Protein AF-A0A3B8YZF9-F1 (afdb_monomer)

Radius of gyration: 15.51 Å; Cα contacts (8 Å, |Δi|>4): 366; chains: 1; bounding box: 45×34×46 Å

Nearest PDB structures (foldseek):
  8jh9-assembly1_A  TM=7.805E-01  e=7.833E-08  Sodiomyces alcalophilus
  9emm-assembly1_E  TM=5.325E-01  e=4.871E-01  Synechocystis sp. PCC 6803 substr. Kazusa
  2rk0-assembly1_B  TM=5.780E-01  e=1.106E+00  Parafrankia sp. EAN1pec
  2h63-assembly2_B  TM=5.706E-01  e=8.069E-01  Homo sapiens
  2rbb-assembly1_B  TM=4.431E-01  e=1.720E+00  Paraburkholderia phytofirmans PsJN

Secondary structure (DSSP, 8-state):
------GGG-EEEEETHHHHHHHHHHHHHGGG-SEEEEES-----TT-PPPSS--EEEEEEETT-SSS-GGGHHHHHHHHHHHTT----EEEEE-SSEEEEEEE-TT--EEEEEEE---EEEEETTEEEET-SBTTB-STTBSBSS-S--HHHHHHHHHHH----

Sequence (165 aa):
EAFHVLEDRVHMTGYSQGGFMTWRFLCNRSEIFGSVAPMGAGTRCLDESFPENPVDILYGHGTTDGLVSFSSSVPVREWIQEGYALNEGVLLAGDSEYEWTRFEGADGTIFEFMQWDWETPFALGSQPLRAHCFPGSGLFLGCGADNPVHWGEVVVEFFRSHPRQ

Foldseek 3Di:
DDDDDDQLLDEAEDADVSLVVQQACCLPPVVRHLEYEREQDADHRPVLDHRPAQHAYHYYYECPFQPRHPVSNVVRVVSNCVRLVWDDWDFPDDDPFKTWTWIAHPVGHIYIYIYGQQFACAADVPTGRTRSAADLDPDNRYSDVPGPDGPVVVVVVVSVVRGHD

Mean predicted aligned error: 3.2 Å

Structure (mmCIF, N/CA/C/O backbone):
data_AF-A0A3B8YZF9-F1
#
_entry.id   AF-A0A3B8YZF9-F1
#
loop_
_atom_site.group_PDB
_atom_site.id
_atom_site.type_symbol
_atom_site.label_atom_id
_atom_site.label_alt_id
_atom_site.label_comp_id
_atom_site.label_asym_id
_atom_site.label_entity_id
_atom_site.label_seq_id
_atom_site.pdbx_PDB_ins_code
_atom_site.Cartn_x
_atom_site.Cartn_y
_atom_site.Cartn_z
_atom_site.occupancy
_atom_site.B_iso_or_equiv
_atom_site.auth_seq_id
_atom_site.auth_comp_id
_atom_site.auth_asym_id
_atom_site.auth_atom_id
_atom_site.pdbx_PDB_model_num
ATOM 1 N N . GLU A 1 1 ? -27.602 -18.850 -5.903 1.00 62.78 1 GLU A N 1
ATOM 2 C CA . GLU A 1 1 ? -27.172 -19.401 -4.600 1.00 62.78 1 GLU A CA 1
ATOM 3 C C . GLU A 1 1 ? -26.398 -18.324 -3.852 1.00 62.78 1 GLU A C 1
ATOM 5 O O . GLU A 1 1 ? -25.813 -17.473 -4.514 1.00 62.78 1 GLU A O 1
ATOM 10 N N . ALA A 1 2 ? -26.443 -18.321 -2.520 1.00 82.94 2 ALA A N 1
ATOM 11 C CA . ALA A 1 2 ? -25.654 -17.423 -1.676 1.00 82.94 2 ALA A CA 1
ATOM 12 C C . ALA A 1 2 ? -24.718 -18.273 -0.806 1.00 82.94 2 ALA A C 1
ATOM 14 O O . ALA A 1 2 ? -25.149 -19.288 -0.261 1.00 82.94 2 ALA A O 1
ATOM 15 N N . PHE A 1 3 ? -23.446 -17.884 -0.718 1.00 90.69 3 PHE A N 1
ATOM 16 C CA . PHE A 1 3 ? -22.457 -18.563 0.120 1.00 90.69 3 PHE A CA 1
ATOM 17 C C . PHE A 1 3 ? -22.577 -18.099 1.577 1.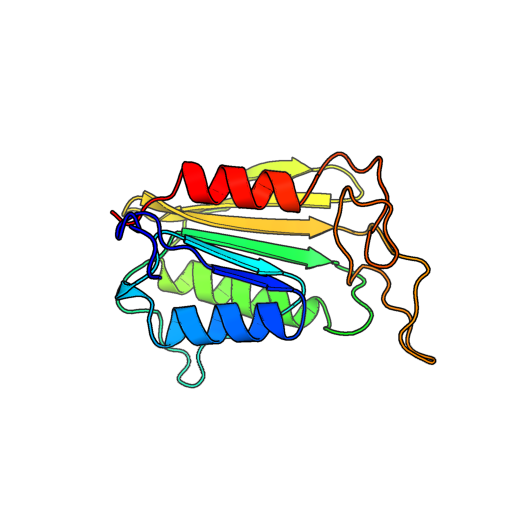00 90.69 3 PHE A C 1
ATOM 19 O O . PHE A 1 3 ? -22.922 -16.945 1.829 1.00 90.69 3 PHE A O 1
ATOM 26 N N . HIS A 1 4 ? -22.259 -18.975 2.535 1.00 92.00 4 HIS A N 1
ATOM 27 C CA . HIS A 1 4 ? -22.040 -18.555 3.920 1.00 92.00 4 HIS A CA 1
ATOM 28 C C . HIS A 1 4 ? -20.715 -17.796 4.018 1.00 92.00 4 HIS A C 1
ATOM 30 O O . HIS A 1 4 ? -19.687 -18.280 3.542 1.00 92.00 4 HIS A O 1
ATOM 36 N N . VAL A 1 5 ? -20.752 -16.620 4.637 1.00 91.94 5 VAL A N 1
ATOM 37 C CA . VAL A 1 5 ? -19.601 -15.732 4.818 1.00 91.94 5 VAL A CA 1
ATOM 38 C C . VAL A 1 5 ? -19.345 -15.575 6.312 1.00 91.94 5 VAL A C 1
ATOM 40 O O . VAL A 1 5 ? -20.285 -1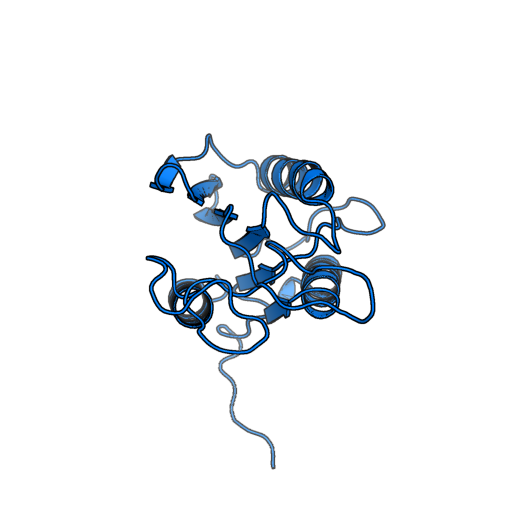5.487 7.099 1.00 91.94 5 VAL A O 1
ATOM 43 N N . LEU A 1 6 ? -18.072 -15.562 6.696 1.00 95.12 6 LEU A N 1
ATOM 44 C CA . LEU A 1 6 ? -17.640 -15.181 8.035 1.00 95.12 6 LEU A CA 1
ATOM 45 C C . LEU A 1 6 ? -17.607 -13.650 8.096 1.00 95.12 6 LEU A C 1
ATOM 47 O O . LEU A 1 6 ? -16.782 -13.027 7.432 1.00 95.12 6 LEU A O 1
ATOM 51 N N . GLU A 1 7 ? -18.549 -13.046 8.821 1.00 94.12 7 GLU A N 1
ATOM 52 C CA . GLU A 1 7 ? -18.736 -11.585 8.846 1.00 94.12 7 GLU A CA 1
ATOM 53 C C . GLU A 1 7 ? -17.551 -10.832 9.475 1.00 94.12 7 GLU A C 1
ATOM 55 O O . GLU A 1 7 ? -17.324 -9.669 9.163 1.00 94.12 7 GLU A O 1
ATOM 60 N N . ASP A 1 8 ? -16.769 -11.493 10.329 1.00 95.44 8 ASP A N 1
ATOM 61 C CA . ASP A 1 8 ? -15.520 -10.988 10.911 1.00 95.44 8 ASP A CA 1
ATOM 62 C C . ASP A 1 8 ? -14.324 -11.078 9.946 1.00 95.44 8 ASP A C 1
ATOM 64 O O . ASP A 1 8 ? -13.253 -10.548 10.229 1.00 95.44 8 ASP A O 1
ATOM 68 N N . ARG A 1 9 ? -14.489 -11.736 8.793 1.00 96.62 9 ARG A N 1
ATOM 69 C CA . ARG A 1 9 ? -13.434 -11.978 7.794 1.00 96.62 9 ARG A CA 1
ATOM 70 C C . ARG A 1 9 ? -13.829 -11.476 6.414 1.00 96.62 9 ARG A C 1
ATOM 72 O O . ARG A 1 9 ? -13.584 -12.119 5.389 1.00 96.62 9 ARG A O 1
ATOM 79 N N . VAL A 1 10 ? -14.474 -10.315 6.392 1.00 97.50 10 VAL A N 1
ATOM 80 C CA . VAL A 1 10 ? -14.703 -9.566 5.161 1.00 97.50 10 VAL A CA 1
ATOM 81 C C . VAL A 1 10 ? -13.531 -8.612 4.967 1.00 97.50 10 VAL A C 1
ATOM 83 O O . VAL A 1 10 ? -13.226 -7.797 5.831 1.00 97.50 10 VAL A O 1
ATOM 86 N N . HIS A 1 11 ? -12.869 -8.722 3.821 1.00 98.31 11 HIS A N 1
ATOM 87 C CA . HIS A 1 11 ? -11.679 -7.944 3.486 1.00 98.31 11 HIS A CA 1
ATOM 88 C C . HIS A 1 11 ? -11.817 -7.363 2.083 1.00 98.31 11 HIS A C 1
ATOM 90 O O . HIS A 1 11 ? -12.596 -7.871 1.269 1.00 98.31 11 HIS A O 1
ATOM 96 N N . MET A 1 12 ? -11.048 -6.322 1.775 1.00 98.25 12 MET A N 1
ATOM 97 C CA . MET A 1 12 ? -11.080 -5.708 0.449 1.00 98.25 12 MET A CA 1
ATOM 98 C C . MET A 1 12 ? -9.686 -5.362 -0.055 1.00 98.25 12 MET A C 1
ATOM 100 O O . MET A 1 12 ? -8.907 -4.712 0.625 1.00 98.25 12 MET A O 1
ATOM 104 N N . THR A 1 13 ? -9.380 -5.752 -1.287 1.00 98.62 13 THR A N 1
ATOM 105 C CA . THR A 1 13 ? -8.166 -5.343 -2.001 1.00 98.62 13 THR A CA 1
ATOM 106 C C . THR A 1 13 ? -8.537 -4.859 -3.393 1.00 98.62 13 THR A C 1
ATOM 108 O O . THR A 1 13 ? -9.596 -5.190 -3.931 1.00 98.62 13 THR A O 1
ATOM 111 N N . GLY A 1 14 ? -7.651 -4.075 -3.989 1.00 98.25 14 GLY A N 1
ATOM 112 C CA . GLY A 1 14 ? -7.770 -3.676 -5.375 1.00 98.25 14 GLY A CA 1
ATOM 113 C C . GLY A 1 14 ? -6.504 -2.988 -5.849 1.00 98.25 14 GLY A C 1
ATOM 114 O O . GLY A 1 14 ? -5.766 -2.405 -5.059 1.00 98.25 14 GLY A O 1
ATOM 115 N N . TYR A 1 15 ? -6.280 -3.044 -7.156 1.00 98.06 15 TYR A N 1
ATOM 116 C CA . TYR A 1 15 ? -5.129 -2.452 -7.828 1.00 98.06 15 TYR A CA 1
ATOM 117 C C . TYR A 1 15 ? -5.571 -1.326 -8.761 1.00 98.06 15 TYR A C 1
ATOM 119 O O . TYR A 1 15 ? -6.608 -1.447 -9.424 1.00 98.06 15 TYR A O 1
ATOM 127 N N . SER A 1 16 ? -4.793 -0.242 -8.828 1.00 97.19 16 SER A N 1
ATOM 128 C CA . SER A 1 16 ? -5.063 0.903 -9.703 1.00 97.19 16 SER A CA 1
ATOM 129 C C . SER A 1 16 ? -6.439 1.513 -9.394 1.00 97.19 16 SER A C 1
ATOM 131 O O . SER A 1 16 ? -6.722 1.850 -8.245 1.00 97.19 16 SER A O 1
ATOM 133 N N . GLN A 1 17 ? -7.361 1.586 -10.360 1.00 97.56 17 GLN A N 1
ATOM 134 C CA . GLN A 1 17 ? -8.756 1.977 -10.105 1.00 97.56 17 GLN A CA 1
ATOM 135 C C . GLN A 1 17 ? -9.423 1.145 -8.991 1.00 97.56 17 GLN A C 1
ATOM 137 O O . GLN A 1 17 ? -10.197 1.681 -8.198 1.00 97.56 17 GLN A O 1
ATOM 142 N N . GLY A 1 18 ? -9.089 -0.144 -8.887 1.00 98.31 18 GLY A N 1
ATOM 143 C CA . GLY A 1 18 ? -9.535 -0.990 -7.784 1.00 98.31 18 GLY A CA 1
ATOM 144 C C . GLY A 1 18 ? -8.959 -0.552 -6.436 1.00 98.31 18 GLY A C 1
ATOM 145 O O . GLY A 1 18 ? -9.665 -0.614 -5.439 1.00 98.31 18 GLY A O 1
ATOM 146 N N . GLY A 1 19 ? -7.721 -0.052 -6.396 1.00 98.31 19 GLY A N 1
ATOM 147 C CA . GLY A 1 19 ? -7.103 0.492 -5.184 1.00 98.31 19 GLY A CA 1
ATOM 148 C C . GLY A 1 19 ? -7.792 1.776 -4.721 1.00 98.31 19 GLY A C 1
ATOM 149 O O . GLY A 1 19 ? -8.128 1.905 -3.547 1.00 98.31 19 GLY A O 1
ATOM 150 N N . PHE A 1 20 ? -8.123 2.678 -5.652 1.00 98.12 20 PHE A N 1
ATOM 151 C CA . PHE A 1 20 ? -8.960 3.850 -5.355 1.00 98.12 20 PHE A CA 1
ATOM 152 C C . PHE A 1 20 ? -10.340 3.449 -4.818 1.00 98.12 20 PHE A C 1
ATOM 154 O O . PHE A 1 20 ? -10.872 4.099 -3.918 1.00 98.12 20 PHE A O 1
ATOM 161 N N . MET A 1 21 ? -10.924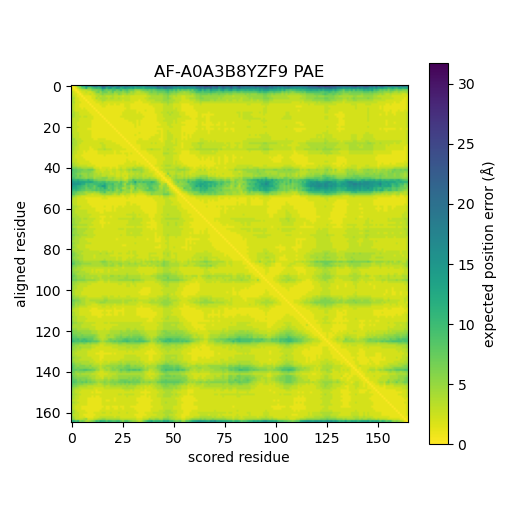 2.370 -5.347 1.00 97.94 21 MET A N 1
ATOM 162 C CA . MET A 1 21 ? -12.194 1.855 -4.846 1.00 97.94 21 MET A CA 1
ATOM 163 C C . MET A 1 21 ? -12.057 1.268 -3.435 1.00 97.94 21 MET A C 1
ATOM 165 O O . MET A 1 21 ? -12.912 1.536 -2.596 1.00 97.94 21 MET A O 1
ATOM 169 N N . THR A 1 22 ? -10.977 0.546 -3.139 1.00 98.19 22 THR A N 1
ATOM 170 C CA . THR A 1 22 ? -10.677 0.051 -1.786 1.00 98.19 22 THR A CA 1
ATOM 171 C C . THR A 1 22 ? -10.590 1.197 -0.780 1.00 98.19 22 THR A C 1
ATOM 173 O O . THR A 1 22 ? -11.269 1.148 0.244 1.00 98.19 22 THR A O 1
ATOM 176 N N . TRP A 1 23 ? -9.869 2.278 -1.106 1.00 96.31 23 TRP A N 1
ATOM 177 C CA . TRP A 1 23 ? -9.840 3.487 -0.272 1.00 96.31 23 TRP A CA 1
ATOM 178 C C . TRP A 1 23 ? -11.231 4.086 -0.068 1.00 96.31 23 TRP A C 1
ATOM 180 O O . TRP A 1 23 ? -11.628 4.390 1.054 1.00 96.31 23 TRP A O 1
ATOM 190 N N . ARG A 1 24 ? -12.020 4.209 -1.142 1.00 95.12 24 ARG A N 1
ATOM 191 C CA . ARG A 1 24 ? -13.386 4.737 -1.060 1.00 95.12 24 ARG A CA 1
ATOM 192 C C . ARG A 1 24 ? -14.267 3.899 -0.132 1.00 95.12 24 ARG A C 1
ATOM 194 O O . ARG A 1 24 ? -15.032 4.470 0.642 1.00 95.12 24 ARG A O 1
ATOM 201 N N . PHE A 1 25 ? -14.200 2.575 -0.219 1.00 95.38 25 PHE A N 1
ATOM 202 C CA . PHE A 1 25 ? -14.986 1.695 0.643 1.00 95.38 25 PHE A CA 1
ATOM 203 C C . PHE A 1 25 ? -14.524 1.755 2.094 1.00 95.38 25 PHE A C 1
ATOM 205 O O . PHE A 1 25 ? -15.387 1.833 2.961 1.00 95.38 25 PHE A O 1
ATOM 212 N N . LEU A 1 26 ? -13.215 1.820 2.357 1.00 94.81 26 LEU A N 1
ATOM 213 C CA . LEU A 1 26 ? -12.700 2.066 3.704 1.00 94.81 26 LEU A CA 1
ATOM 214 C C . LEU A 1 26 ? -13.302 3.353 4.293 1.00 94.81 26 LEU A C 1
ATOM 216 O O . LEU A 1 26 ? -13.874 3.321 5.373 1.00 94.81 26 LEU A O 1
ATOM 220 N N . CYS A 1 27 ? -13.260 4.460 3.551 1.00 93.62 27 CYS A N 1
ATOM 221 C CA . CYS A 1 27 ? -13.788 5.750 4.007 1.00 93.62 27 CYS A CA 1
ATOM 222 C C . CYS A 1 27 ? -15.288 5.750 4.302 1.00 93.62 27 CYS A C 1
ATOM 224 O O . CYS A 1 27 ? -15.752 6.485 5.162 1.00 93.62 27 CYS A O 1
ATOM 226 N N . ASN A 1 28 ? -16.068 4.991 3.531 1.00 93.44 28 ASN A N 1
ATOM 227 C CA . ASN A 1 28 ? -17.524 5.085 3.592 1.00 93.44 28 ASN A CA 1
ATOM 228 C C . ASN A 1 28 ? -18.163 3.950 4.386 1.00 93.44 28 ASN A C 1
ATOM 230 O O . ASN A 1 28 ? -19.322 4.100 4.751 1.00 93.44 28 ASN A O 1
ATOM 234 N N . ARG A 1 29 ? -17.473 2.813 4.549 1.00 94.31 29 ARG A N 1
ATOM 235 C CA . ARG A 1 29 ? -18.031 1.534 5.013 1.00 94.31 29 ARG A CA 1
ATOM 236 C C . ARG A 1 29 ? -17.037 0.723 5.863 1.00 94.31 29 ARG A C 1
ATOM 238 O O . ARG A 1 29 ? -16.976 -0.503 5.730 1.00 94.31 29 ARG A O 1
ATOM 245 N N . SER A 1 30 ? -16.211 1.380 6.682 1.00 94.25 30 SER A N 1
ATOM 246 C CA . SER A 1 30 ? -15.185 0.678 7.470 1.00 94.25 30 SER A CA 1
ATOM 247 C C . SER A 1 30 ? -15.749 -0.343 8.453 1.00 94.25 30 SER A C 1
ATOM 249 O O . SER A 1 30 ? -15.066 -1.311 8.761 1.00 94.25 30 SER A O 1
ATOM 251 N N . GLU A 1 31 ? -17.011 -0.209 8.875 1.00 94.19 31 GLU A N 1
ATOM 252 C CA . GLU A 1 31 ? -17.671 -1.127 9.810 1.00 94.19 31 GLU A CA 1
ATOM 253 C C . GLU A 1 31 ? -17.768 -2.576 9.304 1.00 94.19 31 GLU A C 1
ATOM 255 O O . GLU A 1 31 ? -18.014 -3.493 10.093 1.00 94.19 31 GLU A O 1
ATOM 260 N N . ILE A 1 32 ? -17.611 -2.780 7.991 1.00 94.62 32 ILE A N 1
ATOM 261 C CA . ILE A 1 32 ? -17.703 -4.086 7.330 1.00 94.62 32 ILE A CA 1
ATOM 262 C C . ILE A 1 32 ? -16.393 -4.868 7.436 1.00 94.62 32 ILE A C 1
ATOM 264 O O . ILE A 1 32 ? -16.420 -6.095 7.498 1.00 94.62 32 ILE A O 1
ATOM 268 N N . PHE A 1 33 ? -15.252 -4.184 7.374 1.00 96.38 33 PHE A N 1
ATOM 269 C CA . PHE A 1 33 ? -13.988 -4.829 7.037 1.00 96.38 33 PHE A CA 1
ATOM 270 C C . PHE A 1 33 ? -13.190 -5.220 8.277 1.00 96.38 33 PHE A C 1
ATOM 272 O O . PHE A 1 33 ? -13.141 -4.478 9.250 1.00 96.38 33 PHE A O 1
ATOM 279 N N . GLY A 1 34 ? -12.524 -6.374 8.213 1.00 96.88 34 GLY A N 1
ATOM 280 C CA . GLY A 1 34 ? -11.435 -6.697 9.137 1.00 96.88 34 GLY A CA 1
ATOM 281 C C . GLY A 1 34 ? -10.121 -6.050 8.720 1.00 96.88 34 GLY A C 1
ATOM 282 O O . GLY A 1 34 ? -9.401 -5.496 9.541 1.00 96.88 34 GLY A O 1
ATOM 283 N N . SER A 1 35 ? -9.841 -6.062 7.418 1.00 98.25 35 SER A N 1
ATOM 284 C CA . SER A 1 35 ? -8.660 -5.417 6.847 1.00 98.25 35 SER A CA 1
ATOM 285 C C . SER A 1 35 ? -8.855 -5.054 5.380 1.00 98.25 35 SER A C 1
ATOM 287 O O . SER A 1 35 ? -9.701 -5.625 4.679 1.00 98.25 35 SER A O 1
ATOM 289 N N . VAL A 1 36 ? -8.046 -4.111 4.898 1.00 98.44 36 VAL A N 1
ATOM 290 C CA . VAL A 1 36 ? -8.005 -3.725 3.485 1.00 98.44 36 VAL A CA 1
ATOM 291 C C . VAL A 1 36 ? -6.581 -3.698 2.942 1.00 98.44 36 VAL A C 1
ATOM 293 O O . VAL A 1 36 ? -5.634 -3.412 3.666 1.00 98.44 36 VAL A O 1
ATOM 296 N N . ALA A 1 37 ? -6.427 -3.986 1.649 1.00 98.75 37 ALA A N 1
ATOM 297 C CA . ALA A 1 37 ? -5.131 -3.998 0.981 1.00 98.75 37 ALA A CA 1
ATOM 298 C C . ALA A 1 37 ? -5.132 -3.261 -0.375 1.00 98.75 37 ALA A C 1
ATOM 300 O O . ALA A 1 37 ? -5.175 -3.904 -1.431 1.00 98.75 37 ALA A O 1
ATO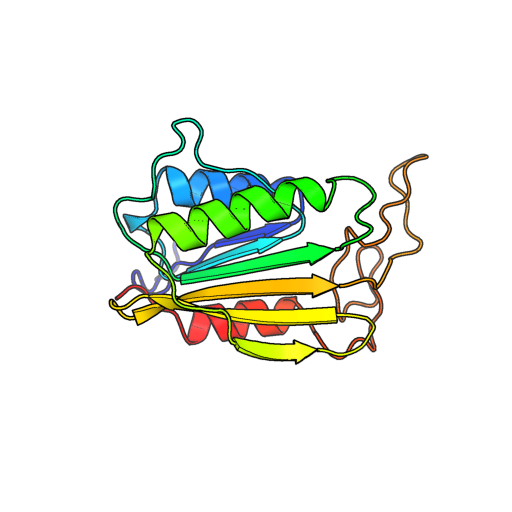M 301 N N . PRO A 1 38 ? -5.187 -1.919 -0.401 1.00 98.56 38 PRO A N 1
ATOM 302 C CA . PRO A 1 38 ? -5.101 -1.145 -1.640 1.00 98.56 38 PRO A CA 1
ATOM 303 C C . PRO A 1 38 ? -3.698 -1.218 -2.264 1.00 98.56 38 PRO A C 1
ATOM 305 O O . PRO A 1 38 ? -2.691 -1.242 -1.562 1.00 98.56 38 PRO A O 1
ATOM 308 N N . MET A 1 39 ? -3.619 -1.202 -3.598 1.00 98.56 39 MET A N 1
ATOM 309 C CA . MET A 1 39 ? -2.349 -1.195 -4.330 1.00 98.56 39 MET A CA 1
ATOM 310 C C . MET A 1 39 ? -2.357 -0.202 -5.498 1.00 98.56 39 MET A C 1
ATOM 312 O O . MET A 1 39 ? -3.348 -0.105 -6.228 1.00 98.56 39 MET A O 1
ATOM 316 N N . GLY A 1 40 ? -1.243 0.505 -5.714 1.00 97.81 40 GLY A N 1
ATOM 317 C CA . GLY A 1 40 ? -1.038 1.377 -6.881 1.00 97.81 40 GLY A CA 1
ATOM 318 C C . GLY A 1 40 ? -2.067 2.507 -6.979 1.00 97.81 40 GLY A C 1
ATOM 319 O O . GLY A 1 40 ? -2.550 2.828 -8.064 1.00 97.81 40 GLY A O 1
ATOM 320 N N . ALA A 1 41 ? -2.493 3.041 -5.832 1.00 97.31 41 ALA A N 1
ATOM 321 C CA . ALA A 1 41 ? -3.508 4.083 -5.737 1.00 97.31 41 ALA A CA 1
ATOM 322 C C . ALA A 1 41 ? -3.309 4.918 -4.470 1.00 97.31 41 ALA A C 1
ATOM 324 O O . ALA A 1 41 ? -3.372 4.368 -3.373 1.00 97.31 41 ALA A O 1
ATOM 325 N N . GLY A 1 42 ? -3.128 6.233 -4.613 1.00 93.31 42 GLY A N 1
ATOM 326 C CA . GLY A 1 42 ? -3.028 7.167 -3.490 1.00 93.31 42 GLY A CA 1
ATOM 327 C C . GLY A 1 42 ? -4.216 8.124 -3.441 1.00 93.31 42 GLY A C 1
ATOM 328 O O . GLY A 1 42 ? -4.314 9.038 -4.259 1.00 93.31 42 GLY A O 1
ATOM 329 N N . THR A 1 43 ? -5.135 7.926 -2.493 1.00 93.75 43 THR A N 1
ATOM 330 C CA . THR A 1 43 ? -6.199 8.893 -2.192 1.00 93.75 43 THR A CA 1
ATOM 331 C C . THR A 1 43 ? -6.630 8.806 -0.728 1.00 93.75 43 THR A C 1
ATOM 333 O O . THR A 1 43 ? -6.529 7.745 -0.120 1.00 93.75 43 THR A O 1
ATOM 336 N N . ARG A 1 44 ? -7.106 9.926 -0.177 1.00 92.44 44 ARG A N 1
ATOM 337 C CA . ARG A 1 44 ? -7.685 10.028 1.173 1.00 92.44 44 ARG A CA 1
ATOM 338 C C . ARG A 1 44 ? -9.215 10.055 1.078 1.00 92.44 44 ARG A C 1
ATOM 340 O O . ARG A 1 44 ? -9.769 10.132 -0.023 1.00 92.44 44 ARG A O 1
ATOM 347 N N . CYS A 1 45 ? -9.905 10.034 2.215 1.00 89.69 45 CYS A N 1
ATOM 348 C CA . CYS A 1 45 ? -11.343 10.299 2.246 1.00 89.69 45 CYS A CA 1
ATOM 349 C C . CYS A 1 45 ? -11.655 11.710 1.723 1.00 89.69 45 CYS A C 1
ATOM 351 O O . CYS A 1 45 ? -10.857 12.632 1.877 1.00 89.69 45 CYS A O 1
ATOM 353 N N . LEU A 1 46 ? -12.804 11.876 1.058 1.00 85.69 46 LEU A N 1
ATOM 354 C CA . LEU A 1 46 ? -13.164 13.134 0.380 1.00 85.69 46 LEU A CA 1
ATOM 355 C C . LEU A 1 46 ? -13.320 14.317 1.343 1.00 85.69 46 LEU A C 1
ATOM 357 O O . LEU A 1 46 ? -13.098 15.458 0.954 1.00 85.69 46 LEU A O 1
ATOM 361 N N . ASP A 1 47 ? -13.733 14.037 2.570 1.00 84.62 47 ASP A N 1
ATOM 362 C CA . ASP A 1 47 ? -13.874 14.974 3.684 1.00 84.62 47 ASP A CA 1
ATOM 363 C C . ASP A 1 47 ? -12.629 15.008 4.588 1.00 84.62 47 ASP A C 1
ATOM 365 O O . ASP A 1 47 ? -12.644 15.665 5.624 1.00 84.62 47 ASP A O 1
ATOM 369 N N . GLU A 1 48 ? -11.567 14.293 4.199 1.00 74.94 48 GLU A N 1
ATOM 370 C CA . GLU A 1 48 ? -10.331 14.080 4.959 1.00 74.94 48 GLU A CA 1
ATOM 371 C C . GLU A 1 48 ? -10.533 13.456 6.352 1.00 74.94 48 GLU A C 1
ATOM 373 O O . GLU A 1 48 ? -9.593 13.404 7.146 1.00 74.94 48 GLU A O 1
ATOM 378 N N . SER A 1 49 ? -11.733 12.941 6.644 1.00 79.38 49 SER A N 1
ATOM 379 C CA . SER A 1 49 ? -12.027 12.280 7.912 1.00 79.38 49 SER A CA 1
ATOM 380 C C . SER A 1 49 ? -11.344 10.919 7.991 1.00 79.38 49 SER A C 1
ATOM 382 O O . SER A 1 49 ? -11.017 10.308 6.972 1.00 79.38 49 SER A O 1
ATOM 384 N N . PHE A 1 50 ? -11.118 10.443 9.214 1.00 80.19 50 PHE A N 1
ATOM 385 C CA . PHE A 1 50 ? -10.716 9.060 9.435 1.00 80.19 50 PHE A CA 1
ATOM 386 C C . PHE A 1 50 ? -11.934 8.159 9.555 1.00 80.19 50 PHE A C 1
ATOM 388 O O . PHE A 1 50 ? -12.962 8.600 10.076 1.00 80.19 50 PHE A O 1
ATOM 395 N N . PRO A 1 51 ? -11.823 6.893 9.117 1.00 79.81 51 PRO A N 1
ATOM 396 C CA . PRO A 1 51 ? -12.888 5.933 9.331 1.00 79.81 51 PRO A CA 1
ATOM 397 C C . PRO A 1 51 ? -13.215 5.810 10.824 1.00 79.81 51 PRO A C 1
ATOM 399 O O . PRO A 1 51 ? -12.311 5.654 11.641 1.00 79.81 51 PRO A O 1
ATOM 402 N N . GLU A 1 52 ? -14.504 5.849 11.173 1.00 79.25 52 GLU A N 1
ATOM 403 C CA . GLU A 1 52 ? -14.966 5.774 12.572 1.00 79.25 52 GLU A CA 1
ATOM 404 C C . GLU A 1 52 ? -14.539 4.469 13.262 1.00 79.25 52 GLU A C 1
ATOM 406 O O . GLU A 1 52 ? -14.304 4.445 14.467 1.00 79.25 52 GLU A O 1
ATOM 411 N N . ASN A 1 53 ? -14.420 3.396 12.477 1.00 86.69 53 ASN A N 1
ATOM 412 C CA . ASN A 1 53 ? -13.857 2.117 12.897 1.00 86.69 53 ASN A CA 1
ATOM 413 C C . ASN A 1 53 ? -12.452 1.989 12.294 1.00 86.69 53 ASN A C 1
ATOM 415 O O . ASN A 1 53 ? -12.360 1.947 11.058 1.00 86.69 53 ASN A O 1
ATOM 419 N N . PRO A 1 54 ? -11.383 1.944 13.111 1.00 88.44 54 PRO A N 1
ATOM 420 C CA . PRO A 1 54 ? -10.051 1.582 12.646 1.00 88.44 54 PRO A CA 1
ATOM 421 C C . PRO A 1 54 ? -10.068 0.203 11.984 1.00 88.44 54 PRO A C 1
ATOM 423 O O . PRO A 1 54 ? -10.766 -0.707 12.431 1.00 88.44 54 PRO A O 1
ATOM 426 N N . VAL A 1 55 ? -9.338 0.068 10.884 1.00 95.62 55 VAL A N 1
ATOM 427 C CA . VAL A 1 55 ? -9.242 -1.162 10.093 1.00 95.62 55 VAL A CA 1
ATOM 428 C C . VAL A 1 55 ? -7.770 -1.388 9.804 1.00 95.62 55 VAL A C 1
ATOM 430 O O . VAL A 1 55 ? -7.066 -0.431 9.491 1.00 95.62 55 VAL A O 1
ATOM 433 N N . ASP A 1 56 ? -7.311 -2.635 9.864 1.00 98.06 56 ASP A N 1
ATOM 434 C CA . ASP A 1 56 ? -5.920 -2.947 9.544 1.00 98.06 56 ASP A CA 1
ATOM 435 C C . ASP A 1 56 ? -5.665 -2.786 8.033 1.00 98.06 56 ASP A C 1
ATOM 437 O O . ASP A 1 56 ? -6.459 -3.230 7.194 1.00 98.06 56 ASP A O 1
ATOM 441 N N . ILE A 1 57 ? -4.559 -2.137 7.659 1.00 98.50 57 ILE A N 1
ATOM 442 C CA . ILE A 1 57 ? -4.283 -1.734 6.269 1.00 98.50 57 ILE A CA 1
ATOM 443 C C . ILE A 1 57 ? -2.939 -2.288 5.797 1.00 98.50 57 ILE A C 1
ATOM 445 O O . ILE A 1 57 ? -1.920 -2.058 6.434 1.00 98.50 57 ILE A O 1
ATOM 449 N N . LEU A 1 58 ? -2.919 -2.916 4.620 1.00 98.81 58 LEU A N 1
ATOM 450 C CA . LEU A 1 58 ? -1.702 -3.220 3.860 1.00 98.81 58 LEU A CA 1
ATOM 451 C C . LEU A 1 58 ? -1.688 -2.404 2.562 1.00 98.81 58 LEU A C 1
ATOM 453 O O . LEU A 1 58 ? -2.426 -2.689 1.625 1.00 98.81 58 LEU A O 1
ATOM 457 N N . TYR A 1 59 ? -0.839 -1.391 2.464 1.00 98.75 59 TYR A N 1
ATOM 458 C CA . TYR A 1 59 ? -0.784 -0.514 1.298 1.00 98.75 59 TYR A CA 1
ATOM 459 C C . TYR A 1 59 ? 0.480 -0.754 0.469 1.00 98.75 59 TYR A C 1
ATOM 461 O O . TYR A 1 59 ? 1.586 -0.653 0.987 1.00 98.75 59 TYR A O 1
ATOM 469 N N . GLY A 1 60 ? 0.319 -1.041 -0.827 1.00 98.56 60 GLY A N 1
ATOM 470 C CA . GLY A 1 60 ? 1.429 -1.231 -1.768 1.00 98.56 60 GLY A CA 1
ATOM 471 C C . GLY A 1 60 ? 1.515 -0.135 -2.834 1.00 98.56 60 GLY A C 1
ATOM 472 O O . GLY A 1 60 ? 0.497 0.205 -3.448 1.00 98.56 60 GLY A O 1
ATOM 473 N N . HIS A 1 61 ? 2.707 0.398 -3.116 1.00 98.69 61 HIS A N 1
ATOM 474 C CA . HIS A 1 61 ? 2.895 1.378 -4.192 1.00 98.69 61 HIS A CA 1
ATOM 475 C C . HIS A 1 61 ? 4.306 1.354 -4.804 1.00 98.69 61 HIS A C 1
ATOM 477 O O . HIS A 1 61 ? 5.297 1.499 -4.097 1.00 98.69 61 HIS A O 1
ATOM 483 N N . GLY A 1 62 ? 4.401 1.258 -6.131 1.00 98.44 62 GLY A N 1
ATOM 484 C CA . GLY A 1 62 ? 5.680 1.338 -6.838 1.00 98.44 62 GLY A CA 1
ATOM 485 C C . GLY A 1 62 ? 6.256 2.759 -6.854 1.00 98.44 62 GLY A C 1
ATOM 486 O O . GLY A 1 62 ? 5.551 3.712 -7.174 1.00 98.44 62 GLY A O 1
ATOM 487 N N . THR A 1 63 ? 7.536 2.940 -6.550 1.00 98.38 63 THR A N 1
ATOM 488 C CA . THR A 1 63 ? 8.163 4.273 -6.442 1.00 98.38 63 THR A CA 1
ATOM 489 C C . THR A 1 63 ? 8.289 4.979 -7.794 1.00 98.38 63 THR A C 1
ATOM 491 O O . THR A 1 63 ? 8.203 6.207 -7.877 1.00 98.38 63 THR A O 1
ATOM 494 N N . THR A 1 64 ? 8.437 4.202 -8.870 1.00 98.00 64 THR A N 1
ATOM 495 C CA . THR A 1 64 ? 8.536 4.682 -10.254 1.00 98.00 64 THR A CA 1
ATOM 496 C C . THR A 1 64 ? 7.241 4.497 -11.049 1.00 98.00 64 THR A C 1
ATOM 498 O O . THR A 1 64 ? 7.271 4.550 -12.281 1.00 98.00 64 THR A O 1
ATOM 501 N N . ASP A 1 65 ? 6.107 4.291 -10.367 1.00 98.38 65 ASP A N 1
ATOM 502 C CA . ASP A 1 65 ? 4.786 4.071 -10.963 1.00 98.38 65 ASP A CA 1
ATOM 503 C C . ASP A 1 65 ? 4.481 5.084 -12.083 1.00 98.38 65 ASP A C 1
ATOM 505 O O . ASP A 1 65 ? 4.493 6.306 -11.896 1.00 98.38 65 ASP A O 1
ATOM 509 N N . GLY A 1 66 ? 4.264 4.553 -13.290 1.00 97.19 66 GLY A N 1
ATOM 510 C CA . GLY A 1 66 ? 4.101 5.342 -14.506 1.00 97.19 66 GLY 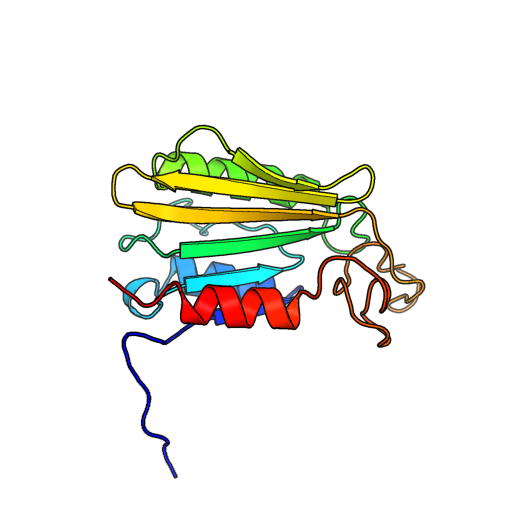A CA 1
ATOM 511 C C . GLY A 1 66 ? 2.690 5.885 -14.732 1.00 97.19 66 GLY A C 1
ATOM 512 O O . GLY A 1 66 ? 2.506 6.697 -15.639 1.00 97.19 66 GLY A O 1
ATOM 513 N N . LEU A 1 67 ? 1.694 5.457 -13.943 1.00 96.88 67 LEU A N 1
ATOM 514 C CA . LEU A 1 67 ? 0.289 5.854 -14.104 1.00 96.88 67 LEU A CA 1
ATOM 515 C C . LEU A 1 67 ? -0.235 6.659 -12.912 1.00 96.88 67 LEU A C 1
ATOM 517 O O . LEU A 1 67 ? -0.936 7.655 -13.103 1.00 96.88 67 LEU A O 1
ATOM 521 N N . VAL A 1 68 ? 0.098 6.243 -11.693 1.00 97.44 68 VAL A N 1
ATOM 522 C CA . VAL A 1 68 ? -0.278 6.905 -10.446 1.00 97.44 68 VAL A CA 1
ATOM 523 C C . VAL A 1 68 ? 1.003 7.282 -9.718 1.00 97.44 68 VAL A C 1
ATOM 525 O O . VAL A 1 68 ? 1.703 6.428 -9.209 1.00 97.44 68 VAL A O 1
ATOM 528 N N . SER A 1 69 ? 1.322 8.576 -9.659 1.00 97.25 69 SER A N 1
ATOM 529 C CA . SER A 1 69 ? 2.581 9.027 -9.053 1.00 97.25 69 SER A CA 1
ATOM 530 C C . SER A 1 69 ? 2.731 8.540 -7.610 1.00 97.25 69 SER A C 1
ATOM 532 O O . SER A 1 69 ? 1.851 8.801 -6.781 1.00 97.25 69 SER A O 1
ATOM 534 N N . PHE A 1 70 ? 3.891 7.967 -7.277 1.00 98.12 70 PHE A N 1
ATOM 535 C CA . PHE A 1 70 ? 4.240 7.569 -5.911 1.00 98.12 70 PHE A CA 1
ATOM 536 C C . PHE A 1 70 ? 4.124 8.718 -4.905 1.00 98.12 70 PHE A C 1
ATOM 538 O O . PHE A 1 70 ? 3.780 8.500 -3.747 1.00 98.12 70 PHE A O 1
ATOM 545 N N . SER A 1 71 ? 4.321 9.968 -5.335 1.00 97.12 71 SER A N 1
ATOM 546 C CA . SER A 1 71 ? 4.123 11.141 -4.472 1.00 97.12 71 SER A CA 1
ATOM 547 C C . SER A 1 71 ? 2.698 11.263 -3.916 1.00 97.12 71 SER A C 1
ATOM 549 O O . SER A 1 71 ? 2.502 11.934 -2.909 1.00 97.12 71 SER A O 1
ATOM 551 N N . SER A 1 72 ? 1.705 10.606 -4.530 1.00 96.12 72 SER A N 1
ATOM 552 C CA . SER A 1 72 ? 0.341 10.507 -3.993 1.00 96.12 72 SER A CA 1
ATOM 553 C C . SER A 1 72 ? 0.226 9.558 -2.795 1.00 96.12 72 SER A C 1
ATOM 555 O O . SER A 1 72 ? -0.728 9.664 -2.030 1.00 96.12 72 SER A O 1
ATOM 557 N N . SER A 1 73 ? 1.183 8.643 -2.613 1.00 96.75 73 SER A N 1
ATOM 558 C CA . SER A 1 73 ? 1.201 7.683 -1.506 1.00 96.75 73 SER A CA 1
ATOM 559 C C . SER A 1 73 ? 1.642 8.311 -0.184 1.00 96.75 73 SER A C 1
ATOM 561 O O . SER A 1 73 ? 1.090 7.962 0.855 1.00 96.75 73 SER A O 1
ATOM 563 N N . VAL A 1 74 ? 2.566 9.278 -0.222 1.00 94.81 74 VAL A N 1
ATOM 564 C CA . VAL A 1 74 ? 3.130 9.909 0.981 1.00 94.81 74 VAL A CA 1
ATOM 565 C C . VAL A 1 74 ? 2.048 10.598 1.827 1.00 94.81 74 VAL A C 1
ATOM 567 O O . VAL A 1 74 ? 1.934 10.240 2.997 1.00 94.81 74 VAL A O 1
ATOM 570 N N . PRO A 1 75 ? 1.165 11.454 1.268 1.00 95.38 75 PRO A N 1
ATOM 571 C CA . PRO A 1 75 ? 0.083 12.055 2.048 1.00 95.38 75 PRO A CA 1
ATOM 572 C C . PRO A 1 75 ? -0.938 11.040 2.571 1.00 95.38 75 PRO A C 1
ATOM 574 O O . PRO A 1 75 ? -1.598 11.298 3.569 1.00 95.38 75 PRO A O 1
ATOM 577 N N . VAL A 1 76 ? -1.113 9.897 1.895 1.00 96.06 76 VAL A N 1
ATOM 578 C CA . VAL A 1 76 ? -2.009 8.823 2.362 1.00 96.06 76 VAL A CA 1
ATOM 579 C C . VAL A 1 76 ? -1.398 8.105 3.557 1.00 96.06 76 VAL A C 1
ATOM 581 O O . VAL A 1 76 ? -2.094 7.870 4.538 1.00 96.06 76 VAL A O 1
ATOM 584 N N . ARG A 1 77 ? -0.098 7.798 3.493 1.00 95.75 77 ARG A N 1
ATOM 585 C CA . ARG A 1 77 ? 0.656 7.212 4.603 1.00 95.75 77 ARG A CA 1
ATOM 586 C C . ARG A 1 77 ? 0.611 8.128 5.827 1.00 95.75 77 ARG A C 1
ATOM 588 O O . ARG A 1 77 ? 0.249 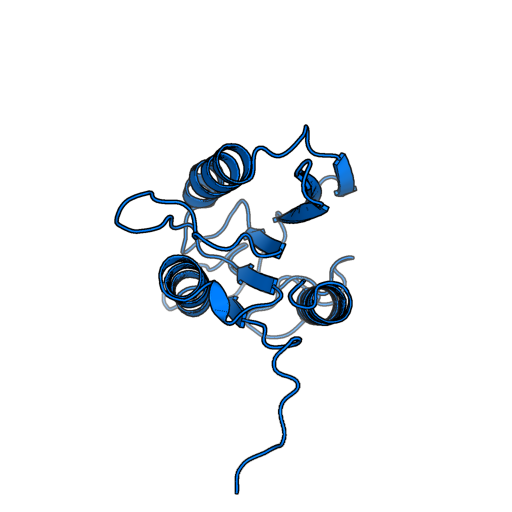7.672 6.902 1.00 95.75 77 ARG A O 1
ATOM 595 N N . GLU A 1 78 ? 0.926 9.410 5.644 1.00 94.44 78 GLU A N 1
ATOM 596 C CA . GLU A 1 78 ? 0.907 10.419 6.713 1.00 94.44 78 GLU A CA 1
ATOM 597 C C . GLU A 1 78 ? -0.486 10.570 7.320 1.00 94.44 78 GLU A C 1
ATOM 599 O O . GLU A 1 78 ? -0.625 10.530 8.537 1.00 94.44 78 GLU A O 1
ATOM 604 N N . TRP A 1 79 ? -1.521 10.633 6.477 1.00 94.56 79 TRP A N 1
ATOM 605 C CA . TRP A 1 79 ? -2.909 10.617 6.922 1.00 94.56 79 TRP A CA 1
ATOM 606 C C . TRP A 1 79 ? -3.173 9.389 7.808 1.00 94.56 79 TRP A C 1
ATOM 608 O O . TRP A 1 79 ? -3.486 9.555 8.978 1.00 94.56 79 TRP A O 1
ATOM 618 N N . ILE A 1 80 ? -2.944 8.158 7.346 1.00 94.94 80 ILE A N 1
ATOM 619 C CA . ILE A 1 80 ? -3.184 6.952 8.169 1.00 94.94 80 ILE A CA 1
ATOM 620 C C . ILE A 1 80 ? -2.422 6.998 9.503 1.00 94.94 80 ILE A C 1
ATOM 622 O O . ILE A 1 80 ? -2.999 6.694 10.548 1.00 94.94 80 ILE A O 1
ATOM 626 N N . GLN A 1 81 ? -1.154 7.419 9.484 1.00 94.56 81 GLN A N 1
ATOM 627 C CA . GLN A 1 81 ? -0.339 7.554 10.693 1.00 94.56 81 GLN A CA 1
ATOM 628 C C . GLN A 1 81 ? -0.933 8.546 11.696 1.00 94.56 81 GLN A C 1
ATOM 630 O O . GLN A 1 81 ? -1.002 8.237 12.886 1.00 94.56 81 GLN A O 1
ATOM 635 N N . GLU A 1 82 ? -1.385 9.710 11.232 1.00 93.81 82 GLU A N 1
ATOM 636 C CA . GLU A 1 82 ? -2.013 10.720 12.083 1.00 93.81 82 GLU A CA 1
ATOM 637 C C . GLU A 1 82 ? -3.346 10.231 12.657 1.00 93.81 82 GLU A C 1
ATOM 639 O O . GLU A 1 82 ? -3.598 10.377 13.853 1.00 93.81 82 GLU A O 1
ATOM 644 N N . GLY A 1 83 ? -4.194 9.623 11.828 1.00 92.00 83 GLY A N 1
ATOM 645 C CA . GLY A 1 83 ? -5.542 9.238 12.236 1.00 92.00 83 GLY A CA 1
ATOM 646 C C . GLY A 1 83 ? -5.627 8.055 13.170 1.00 92.00 83 GLY A C 1
ATOM 647 O O . GLY A 1 83 ? -6.472 8.046 14.061 1.00 92.00 83 GLY A O 1
ATOM 648 N N . TYR A 1 84 ? -4.753 7.069 12.981 1.00 93.00 84 TYR A N 1
ATOM 649 C CA . TYR A 1 84 ? -4.656 5.912 13.871 1.00 93.00 84 TYR A CA 1
ATOM 650 C C . TYR A 1 84 ? -3.631 6.125 14.991 1.00 93.00 84 TYR A C 1
ATOM 652 O O . TYR A 1 84 ? -3.356 5.202 15.754 1.00 93.00 84 TYR A O 1
ATOM 660 N N . ALA A 1 85 ? -3.080 7.342 15.114 1.00 94.00 85 ALA A N 1
ATOM 661 C CA . ALA A 1 85 ? -2.071 7.700 16.110 1.00 94.00 85 ALA A CA 1
ATOM 662 C C . ALA A 1 85 ? -0.928 6.667 16.175 1.00 94.00 85 ALA A C 1
ATOM 664 O O . ALA A 1 85 ? -0.552 6.191 17.251 1.00 94.00 85 ALA A O 1
ATOM 665 N N . LEU A 1 86 ? -0.418 6.288 15.001 1.00 95.56 86 LEU A N 1
ATOM 666 C CA . LEU A 1 86 ? 0.539 5.198 14.855 1.00 95.56 86 LEU A CA 1
ATOM 667 C C . LEU A 1 86 ? 1.927 5.585 15.372 1.00 95.56 86 LEU A C 1
ATOM 669 O O . LEU A 1 86 ? 2.349 6.742 15.304 1.00 95.56 86 LEU A O 1
ATOM 673 N N . ASN A 1 87 ? 2.651 4.586 15.867 1.00 95.06 87 ASN A N 1
ATOM 674 C CA . ASN A 1 87 ? 4.036 4.723 16.299 1.00 95.06 87 ASN A CA 1
ATOM 675 C C . ASN A 1 87 ? 5.022 4.962 15.132 1.00 95.06 87 ASN A C 1
ATOM 677 O O . ASN A 1 87 ? 4.655 5.056 13.958 1.00 95.06 87 ASN A O 1
ATOM 681 N N . GLU A 1 88 ? 6.308 5.084 15.473 1.00 95.56 88 GLU A N 1
ATOM 682 C CA . GLU A 1 88 ? 7.381 5.078 14.478 1.00 95.56 88 GLU A CA 1
ATOM 683 C C . GLU A 1 88 ? 7.436 3.721 13.765 1.00 95.56 88 GLU A C 1
ATOM 685 O O . GLU A 1 88 ? 7.365 2.668 14.400 1.00 95.56 88 GLU A O 1
ATOM 690 N N . GLY A 1 89 ? 7.567 3.761 12.438 1.00 96.62 89 GLY A N 1
ATOM 691 C CA . GLY A 1 89 ? 7.564 2.566 11.607 1.00 96.62 89 GLY A CA 1
ATOM 692 C C . GLY A 1 89 ? 8.775 1.670 11.853 1.00 96.62 89 GLY A C 1
ATOM 693 O O . GLY A 1 89 ? 9.910 2.136 11.953 1.00 96.62 89 GLY A O 1
ATOM 694 N N . VAL A 1 90 ? 8.533 0.365 11.888 1.00 98.19 90 VAL A N 1
ATOM 695 C CA . VAL A 1 90 ? 9.555 -0.677 11.973 1.00 98.19 90 VAL A CA 1
ATOM 696 C C . VAL A 1 90 ? 9.705 -1.335 10.607 1.00 98.19 90 VAL A C 1
ATOM 698 O O . VAL A 1 90 ? 8.737 -1.859 10.057 1.00 98.19 90 VAL A O 1
ATOM 701 N N . LEU A 1 91 ? 10.927 -1.345 10.072 1.00 98.12 91 LEU A N 1
ATOM 702 C CA . LEU A 1 91 ? 11.246 -2.078 8.849 1.00 98.12 91 LEU A CA 1
ATOM 703 C C . LEU A 1 91 ? 11.088 -3.586 9.098 1.00 98.12 91 LEU A C 1
ATOM 705 O O . LEU A 1 91 ? 11.851 -4.171 9.868 1.00 98.12 91 LEU A O 1
ATOM 709 N N . LEU A 1 92 ? 10.107 -4.211 8.446 1.00 97.69 92 LEU A N 1
ATOM 710 C CA . LEU A 1 92 ? 9.904 -5.659 8.484 1.00 97.69 92 LEU A CA 1
ATOM 711 C C . LEU A 1 92 ? 10.869 -6.376 7.540 1.00 97.69 92 LEU A C 1
ATOM 713 O O . LEU A 1 92 ? 11.459 -7.393 7.903 1.00 97.69 92 LEU A O 1
ATOM 717 N N . ALA A 1 93 ? 11.011 -5.845 6.327 1.00 97.81 93 ALA A N 1
ATOM 718 C CA . ALA A 1 93 ? 11.862 -6.386 5.278 1.00 97.81 93 ALA A CA 1
ATOM 719 C C . ALA A 1 93 ? 12.200 -5.294 4.259 1.00 97.81 93 ALA A C 1
ATOM 721 O O . ALA A 1 93 ? 11.459 -4.326 4.102 1.00 97.81 93 ALA A O 1
ATOM 722 N N . GLY A 1 94 ? 13.314 -5.452 3.556 1.00 96.62 94 GLY A N 1
ATOM 723 C CA . GLY A 1 94 ? 13.716 -4.526 2.509 1.00 96.62 94 GLY A CA 1
ATOM 724 C C . GLY A 1 94 ? 15.175 -4.683 2.122 1.00 96.62 94 GLY A C 1
ATOM 725 O O . GLY A 1 94 ? 15.971 -5.302 2.834 1.00 96.62 94 GLY A O 1
ATOM 726 N N . ASP A 1 95 ? 15.508 -4.101 0.983 1.00 96.19 95 ASP A N 1
ATOM 727 C CA . ASP A 1 95 ? 16.859 -3.972 0.456 1.00 96.19 95 ASP A CA 1
ATOM 728 C C . ASP A 1 95 ? 16.942 -2.710 -0.423 1.00 96.19 95 ASP A C 1
ATOM 730 O O . ASP A 1 95 ? 16.264 -1.720 -0.158 1.00 96.19 95 ASP A O 1
ATOM 734 N N . SER A 1 96 ? 17.810 -2.693 -1.435 1.00 95.56 96 SER A N 1
ATOM 735 C CA . SER A 1 96 ? 17.920 -1.554 -2.348 1.00 95.56 96 SER A CA 1
ATOM 736 C C . SER A 1 96 ? 16.746 -1.397 -3.318 1.00 95.56 96 SER A C 1
ATOM 738 O O . SER A 1 96 ? 16.662 -0.353 -3.952 1.00 95.56 96 SER A O 1
ATOM 740 N N . GLU A 1 97 ? 15.901 -2.414 -3.489 1.00 96.75 97 GLU A N 1
ATOM 741 C CA . GLU A 1 97 ? 14.812 -2.433 -4.472 1.00 96.75 97 GLU A CA 1
ATOM 742 C C . GLU A 1 97 ? 13.418 -2.334 -3.841 1.00 96.75 97 GLU A C 1
ATOM 744 O O . GLU A 1 97 ? 12.451 -2.074 -4.557 1.00 96.75 97 GLU A O 1
ATOM 749 N N . TYR A 1 98 ? 13.279 -2.552 -2.530 1.00 98.19 98 TYR A N 1
ATOM 750 C CA . TYR A 1 98 ? 11.994 -2.430 -1.843 1.00 98.19 98 TYR A CA 1
ATOM 751 C C . TYR A 1 98 ? 12.133 -2.156 -0.346 1.00 98.19 98 TYR A C 1
ATOM 753 O O . TYR A 1 98 ? 13.142 -2.471 0.284 1.00 98.19 98 TYR A O 1
ATOM 761 N N . GLU A 1 99 ? 11.062 -1.619 0.230 1.00 98.44 99 GLU A N 1
ATOM 762 C CA . GLU A 1 99 ? 10.900 -1.399 1.662 1.00 98.44 99 GLU A CA 1
ATOM 763 C C . GLU A 1 99 ? 9.505 -1.868 2.088 1.00 98.44 99 GLU A C 1
ATOM 765 O O . GLU A 1 99 ? 8.512 -1.561 1.427 1.00 98.44 99 GLU A O 1
ATOM 770 N N . TRP A 1 100 ? 9.424 -2.604 3.194 1.00 98.56 100 TRP A N 1
ATOM 771 C CA . TRP A 1 100 ? 8.180 -2.995 3.846 1.00 98.56 100 TRP A CA 1
ATOM 772 C C . TRP A 1 100 ? 8.241 -2.596 5.316 1.00 98.56 100 TRP A C 1
ATOM 774 O O . TRP A 1 100 ? 8.966 -3.195 6.113 1.00 98.56 100 TRP A O 1
ATOM 784 N N . THR A 1 101 ? 7.453 -1.590 5.671 1.00 98.62 101 THR A N 1
ATOM 785 C CA . THR A 1 101 ? 7.451 -0.969 6.994 1.00 98.62 101 THR A CA 1
ATOM 786 C C . THR A 1 101 ? 6.105 -1.192 7.674 1.00 98.62 101 THR A C 1
ATOM 788 O O . THR A 1 101 ? 5.056 -1.005 7.058 1.00 98.62 101 THR A O 1
ATOM 791 N N . ARG A 1 102 ? 6.128 -1.586 8.950 1.00 98.69 102 ARG A N 1
ATOM 792 C CA . ARG A 1 102 ? 4.942 -1.749 9.800 1.00 98.69 102 ARG A CA 1
ATOM 793 C C . ARG A 1 102 ? 4.856 -0.634 10.829 1.00 98.69 102 ARG A C 1
ATOM 795 O O . ARG A 1 102 ? 5.849 -0.277 11.451 1.00 98.69 102 ARG A O 1
ATOM 802 N N . PHE A 1 103 ? 3.644 -0.164 11.045 1.00 98.38 103 PHE A N 1
ATOM 803 C CA . PHE A 1 103 ? 3.243 0.816 12.035 1.00 98.38 103 PHE A CA 1
ATOM 804 C C . PHE A 1 103 ? 2.127 0.207 12.892 1.00 98.38 103 PHE A C 1
ATOM 806 O O . PHE A 1 103 ? 1.305 -0.565 12.393 1.00 98.38 103 PHE A O 1
ATOM 813 N N . GLU A 1 104 ? 2.091 0.554 14.173 1.00 97.88 104 GLU A N 1
ATOM 814 C CA . GLU A 1 104 ? 1.132 0.020 15.142 1.00 97.88 104 GLU A CA 1
ATOM 815 C C . GLU A 1 104 ? 0.573 1.142 16.026 1.00 97.88 104 GLU A C 1
ATOM 817 O O . GLU A 1 104 ? 1.312 1.994 16.532 1.00 97.88 104 GLU A O 1
ATOM 822 N N . GLY A 1 105 ? -0.750 1.153 16.175 1.00 95.31 105 GLY A N 1
ATOM 823 C CA . GLY A 1 105 ? -1.486 2.051 17.058 1.00 95.31 105 GLY A CA 1
ATOM 824 C C . GLY A 1 105 ? -1.538 1.515 18.487 1.00 95.31 105 GLY A C 1
ATOM 825 O O . GLY A 1 105 ? -1.412 0.318 18.734 1.00 95.31 105 GLY A O 1
ATOM 826 N N . ALA A 1 106 ? -1.765 2.397 19.461 1.00 93.62 106 ALA A N 1
ATOM 827 C CA . ALA A 1 106 ? -1.891 1.989 20.866 1.00 93.62 106 ALA A CA 1
ATOM 828 C C . ALA A 1 106 ? -3.103 1.072 21.134 1.00 93.62 106 ALA A C 1
ATOM 830 O O . ALA A 1 106 ? -3.144 0.384 22.154 1.00 93.62 106 ALA A O 1
ATOM 831 N N . ASP A 1 107 ? -4.086 1.080 20.234 1.00 91.19 107 ASP A N 1
ATOM 832 C CA . ASP A 1 107 ? -5.261 0.210 20.235 1.00 91.19 107 ASP A CA 1
ATOM 833 C C . ASP A 1 107 ? -5.028 -1.137 19.524 1.00 91.19 107 ASP A C 1
ATOM 835 O O . ASP A 1 107 ? -5.931 -1.971 19.490 1.00 91.19 107 ASP A O 1
ATOM 839 N N . GLY A 1 108 ? -3.819 -1.372 19.005 1.00 93.38 108 GLY A N 1
ATOM 840 C CA . GLY A 1 108 ? -3.448 -2.579 18.269 1.00 93.38 108 GLY A CA 1
ATOM 841 C C . GLY A 1 108 ? -3.756 -2.529 16.772 1.00 93.38 108 GLY A C 1
ATOM 842 O O . GLY A 1 108 ? -3.539 -3.537 16.103 1.00 93.38 108 GLY A O 1
ATOM 843 N N . THR A 1 109 ? -4.234 -1.396 16.238 1.00 95.25 109 THR A N 1
ATOM 844 C CA . THR A 1 109 ? -4.439 -1.221 14.791 1.00 95.25 109 THR A CA 1
ATOM 845 C C . THR A 1 109 ? -3.106 -1.307 14.053 1.00 95.25 109 THR A C 1
ATOM 847 O O . THR A 1 109 ? -2.131 -0.652 14.431 1.00 95.25 109 THR A O 1
ATOM 850 N N . ILE A 1 110 ? -3.064 -2.084 12.973 1.00 98.00 110 ILE A N 1
ATOM 851 C CA . ILE A 1 110 ? -1.867 -2.328 12.171 1.00 98.00 110 ILE A CA 1
ATOM 852 C C . ILE A 1 110 ? -1.977 -1.643 10.815 1.00 98.00 110 ILE A C 1
ATOM 854 O O . ILE A 1 1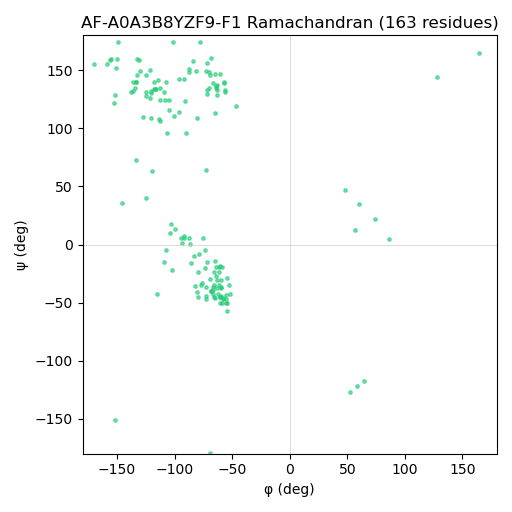10 ? -2.939 -1.812 10.067 1.00 98.00 110 ILE A O 1
ATOM 858 N N . PHE A 1 111 ? -0.919 -0.926 10.456 1.00 98.38 111 PHE A N 1
ATOM 859 C CA . PHE A 1 111 ? -0.715 -0.424 9.108 1.00 98.38 111 PHE A CA 1
ATOM 860 C C . PHE A 1 111 ? 0.633 -0.898 8.584 1.00 98.38 111 PHE A C 1
ATOM 862 O O . PHE A 1 111 ? 1.670 -0.701 9.208 1.00 98.38 111 PHE A O 1
ATOM 869 N N . GLU A 1 112 ? 0.627 -1.499 7.408 1.00 98.69 112 GLU A N 1
ATOM 870 C CA . GLU A 1 112 ? 1.824 -1.873 6.683 1.00 98.69 112 GLU A CA 1
ATOM 871 C C . GLU A 1 112 ? 1.889 -1.123 5.366 1.00 98.69 112 GLU A C 1
ATOM 873 O O . GLU A 1 112 ? 0.913 -1.056 4.617 1.00 98.69 112 GLU A O 1
ATOM 878 N N . PHE A 1 113 ? 3.061 -0.574 5.073 1.00 98.69 113 PHE A N 1
ATOM 879 C CA . PHE A 1 113 ? 3.330 0.112 3.826 1.00 98.69 113 PHE A CA 1
ATOM 880 C C . PHE A 1 113 ? 4.493 -0.553 3.111 1.00 98.69 113 PHE A C 1
ATOM 882 O O . PHE A 1 113 ? 5.575 -0.718 3.675 1.00 98.69 113 PHE A O 1
ATOM 889 N N . MET A 1 114 ? 4.249 -0.924 1.862 1.00 98.44 114 MET A N 1
ATOM 890 C CA . MET A 1 114 ? 5.217 -1.559 0.993 1.00 98.44 114 MET A CA 1
ATOM 891 C C . MET A 1 114 ? 5.442 -0.705 -0.247 1.00 98.44 114 MET A C 1
ATOM 893 O O . MET A 1 114 ? 4.498 -0.312 -0.937 1.00 98.44 114 MET A O 1
ATOM 897 N N . GLN A 1 115 ? 6.706 -0.459 -0.551 1.00 98.25 115 GLN A N 1
ATOM 898 C CA . GLN A 1 115 ? 7.141 0.296 -1.715 1.00 98.25 115 GLN A CA 1
ATOM 899 C C . GLN A 1 115 ? 8.266 -0.444 -2.430 1.00 98.25 115 GLN A C 1
ATOM 901 O O . GLN A 1 115 ? 9.063 -1.119 -1.784 1.00 98.25 115 GLN A O 1
ATOM 906 N N . TRP A 1 116 ? 8.315 -0.344 -3.755 1.00 98.38 116 TRP A N 1
ATOM 907 C CA . TRP A 1 116 ? 9.293 -1.069 -4.568 1.00 98.38 116 TRP A CA 1
ATOM 908 C C . TRP A 1 116 ? 9.671 -0.325 -5.845 1.00 98.38 116 TRP A C 1
ATOM 910 O O . TRP A 1 116 ? 8.897 0.483 -6.362 1.00 98.38 116 TRP A O 1
ATOM 920 N N . ASP A 1 117 ? 10.825 -0.696 -6.389 1.00 97.75 117 ASP A N 1
ATOM 921 C CA . ASP A 1 117 ? 11.413 -0.134 -7.604 1.00 97.75 117 ASP A CA 1
ATOM 922 C C . ASP A 1 117 ? 11.335 -1.112 -8.794 1.00 97.75 117 ASP A C 1
ATOM 924 O O . ASP A 1 117 ? 11.701 -0.759 -9.914 1.00 97.75 117 ASP A O 1
ATOM 928 N N . TRP A 1 118 ? 10.849 -2.345 -8.588 1.00 97.81 118 TRP A N 1
ATOM 929 C CA . TRP A 1 118 ? 10.669 -3.312 -9.675 1.00 97.81 118 TRP A CA 1
ATOM 930 C C . TRP A 1 118 ? 9.639 -2.826 -10.697 1.00 97.81 118 TRP A C 1
ATOM 932 O O . TRP A 1 118 ? 8.555 -2.364 -10.340 1.00 97.81 118 TRP A O 1
ATOM 942 N N . GLU A 1 119 ? 9.945 -3.001 -11.981 1.00 97.12 119 GLU A N 1
ATOM 943 C CA . GLU A 1 119 ? 9.129 -2.489 -13.079 1.00 97.12 119 GLU A CA 1
ATOM 944 C C . GLU A 1 119 ? 8.640 -3.596 -14.013 1.00 97.12 119 GLU A C 1
ATOM 946 O O . GLU A 1 119 ? 9.321 -4.591 -14.262 1.00 97.12 119 GLU A O 1
ATOM 951 N N . THR A 1 120 ? 7.470 -3.378 -14.614 1.00 96.62 120 THR A N 1
ATOM 952 C CA . THR A 1 120 ? 7.020 -4.153 -15.770 1.00 96.62 120 THR A CA 1
ATOM 953 C C . THR A 1 120 ? 7.441 -3.475 -17.080 1.00 96.62 120 THR A C 1
ATOM 955 O O . THR A 1 120 ? 7.342 -2.249 -17.201 1.00 96.62 120 THR A O 1
ATOM 958 N N . PRO A 1 121 ? 7.838 -4.235 -18.121 1.00 94.75 121 PRO A N 1
ATOM 959 C CA . PRO A 1 121 ? 8.050 -3.676 -19.457 1.00 94.75 121 PRO A CA 1
ATOM 960 C C . PRO A 1 121 ? 6.731 -3.340 -20.179 1.00 94.75 121 PRO A C 1
ATOM 962 O O . PRO A 1 121 ? 6.756 -2.836 -21.303 1.00 94.75 121 PRO A O 1
ATOM 965 N N . PHE A 1 122 ? 5.574 -3.661 -19.587 1.00 95.00 122 PHE A N 1
ATOM 966 C CA . PHE A 1 122 ? 4.268 -3.440 -20.198 1.00 95.00 122 PHE A CA 1
ATOM 967 C C . PHE A 1 122 ? 3.899 -1.949 -20.272 1.00 95.00 122 PHE A C 1
ATOM 969 O O . PHE A 1 122 ? 4.251 -1.141 -19.410 1.00 95.00 122 PHE A O 1
ATOM 976 N N . ALA A 1 123 ? 3.142 -1.584 -21.308 1.00 93.62 123 ALA A N 1
ATOM 977 C CA . ALA A 1 123 ? 2.657 -0.228 -21.533 1.00 93.62 123 ALA A CA 1
ATOM 978 C C . ALA A 1 123 ? 1.165 -0.233 -21.889 1.00 93.62 123 ALA A C 1
ATOM 980 O O . ALA A 1 123 ? 0.697 -1.065 -22.670 1.00 93.62 123 ALA A O 1
ATOM 981 N N . LEU A 1 124 ? 0.421 0.736 -21.356 1.00 90.50 124 LEU A N 1
ATOM 982 C CA . LEU A 1 124 ? -0.962 1.004 -21.729 1.00 90.50 124 LEU A CA 1
ATOM 983 C C . LEU A 1 124 ? -0.977 2.019 -22.877 1.00 90.50 124 LEU A C 1
ATOM 985 O O . LEU A 1 124 ? -0.867 3.231 -22.677 1.00 90.50 124 LEU A O 1
ATOM 989 N N . GLY A 1 125 ? -1.074 1.519 -24.109 1.00 91.69 125 GLY A N 1
ATOM 990 C CA . GLY A 1 125 ? -0.893 2.350 -25.297 1.00 91.69 125 GLY A CA 1
ATOM 991 C C . GLY A 1 125 ? 0.542 2.875 -25.363 1.00 91.69 125 GLY A C 1
ATOM 992 O O . GLY A 1 125 ? 1.479 2.091 -25.466 1.00 91.69 125 GLY A O 1
ATOM 993 N N . SER A 1 126 ? 0.719 4.195 -25.295 1.00 92.62 126 SER A N 1
ATOM 994 C CA . SER A 1 126 ? 2.042 4.834 -25.273 1.00 92.62 126 SER A CA 1
ATOM 995 C C . SER A 1 126 ? 2.575 5.119 -23.864 1.00 92.62 126 SER A C 1
ATOM 997 O O . SER A 1 126 ? 3.630 5.736 -23.753 1.00 92.62 126 SER A O 1
ATOM 999 N N . GLN A 1 127 ? 1.844 4.750 -22.806 1.00 93.31 127 GLN A N 1
ATOM 1000 C CA . GLN A 1 127 ? 2.206 5.041 -21.415 1.00 93.31 127 GLN A CA 1
ATOM 1001 C C . GLN A 1 127 ? 2.838 3.803 -20.755 1.00 93.31 127 GLN A C 1
ATOM 1003 O O . GLN A 1 127 ? 2.124 2.822 -20.538 1.00 93.31 127 GLN A O 1
ATOM 1008 N N . PRO A 1 128 ? 4.149 3.802 -20.446 1.00 95.38 128 PRO A N 1
ATOM 1009 C CA . PRO A 1 128 ? 4.789 2.708 -19.712 1.00 95.38 128 PRO A CA 1
ATOM 1010 C C . PRO A 1 128 ? 4.225 2.589 -18.292 1.00 95.38 128 PRO A C 1
ATOM 1012 O O . PRO A 1 128 ? 4.081 3.603 -17.614 1.00 95.38 128 PRO A O 1
ATOM 1015 N N . LEU A 1 129 ? 3.942 1.369 -17.827 1.00 96.56 129 LEU A N 1
ATOM 1016 C CA . LEU A 1 129 ? 3.436 1.155 -16.463 1.00 96.56 129 LEU A CA 1
ATOM 1017 C C . LEU A 1 129 ? 4.537 1.288 -15.406 1.00 96.56 129 LEU A C 1
ATOM 1019 O O . LEU A 1 129 ? 4.255 1.757 -14.304 1.00 96.56 129 LEU A O 1
ATOM 1023 N N . ARG A 1 130 ? 5.780 0.905 -15.735 1.00 97.50 130 ARG A N 1
ATOM 1024 C CA . ARG A 1 130 ? 6.911 0.895 -14.790 1.00 97.50 130 ARG A CA 1
ATOM 1025 C C . ARG A 1 130 ? 6.553 0.116 -13.520 1.00 97.50 130 ARG A C 1
ATOM 1027 O O . ARG A 1 130 ? 6.079 -1.010 -13.646 1.00 97.50 130 ARG A O 1
ATOM 1034 N N . ALA A 1 131 ? 6.717 0.688 -12.327 1.00 97.69 131 ALA A N 1
ATOM 1035 C CA . ALA A 1 131 ? 6.387 0.031 -11.063 1.00 97.69 131 ALA A CA 1
ATOM 1036 C C . ALA A 1 131 ? 4.876 -0.043 -10.747 1.00 97.69 131 ALA A C 1
ATOM 1038 O O . ALA A 1 131 ? 4.494 -0.549 -9.691 1.00 97.69 131 ALA A O 1
ATOM 1039 N N . HIS A 1 132 ? 3.992 0.383 -11.665 1.00 98.00 132 HIS A N 1
ATOM 1040 C CA . HIS A 1 132 ? 2.549 0.121 -11.592 1.00 98.00 132 HIS A CA 1
ATOM 1041 C C . HIS A 1 132 ? 2.252 -1.351 -11.919 1.00 98.00 132 HIS A C 1
ATOM 1043 O O . HIS A 1 132 ? 1.639 -1.662 -12.939 1.00 98.00 132 HIS A O 1
ATOM 1049 N N . CYS A 1 133 ? 2.719 -2.285 -11.100 1.00 97.69 133 CYS A N 1
ATOM 1050 C CA . CYS A 1 133 ? 2.669 -3.719 -11.375 1.00 97.69 133 CYS A CA 1
ATOM 1051 C C . CYS A 1 133 ? 2.553 -4.537 -10.078 1.00 97.69 133 CYS A C 1
ATOM 1053 O O . CYS A 1 133 ? 2.573 -3.983 -8.984 1.00 97.69 133 CYS A O 1
ATOM 1055 N N . PHE A 1 134 ? 2.388 -5.855 -10.201 1.00 97.69 134 PHE A N 1
ATOM 1056 C CA . PHE A 1 134 ? 2.327 -6.799 -9.082 1.00 97.69 134 PHE A CA 1
ATOM 1057 C C . PHE A 1 134 ? 3.700 -7.449 -8.835 1.00 97.69 134 PHE A C 1
ATOM 1059 O O . PHE A 1 134 ? 4.137 -8.234 -9.686 1.00 97.69 134 PHE A O 1
ATOM 1066 N N . PRO A 1 135 ? 4.361 -7.198 -7.692 1.00 97.50 135 PRO A N 1
ATOM 1067 C CA . PRO A 1 135 ? 5.555 -7.940 -7.291 1.00 97.50 135 PRO A CA 1
ATOM 1068 C C . PRO A 1 135 ? 5.298 -9.449 -7.195 1.00 97.50 135 PRO A C 1
ATOM 1070 O O . PRO A 1 135 ? 4.232 -9.879 -6.733 1.00 97.50 135 PRO A O 1
ATOM 1073 N N . GLY A 1 136 ? 6.266 -10.249 -7.653 1.00 96.81 136 GLY A N 1
ATOM 1074 C CA . GLY A 1 136 ? 6.222 -11.714 -7.571 1.00 96.81 136 GLY A CA 1
ATOM 1075 C C . GLY A 1 136 ? 5.251 -12.363 -8.561 1.00 96.81 136 GLY A C 1
ATOM 1076 O O . GLY A 1 136 ? 4.793 -13.488 -8.354 1.00 96.81 136 GLY A O 1
ATOM 1077 N N . SER A 1 137 ? 4.912 -11.651 -9.640 1.00 95.88 137 SER A N 1
ATOM 1078 C CA . SER A 1 137 ? 4.110 -12.145 -10.757 1.00 95.88 137 SER A CA 1
ATOM 1079 C C . SER A 1 137 ? 4.898 -12.057 -12.064 1.00 95.88 137 SER A C 1
ATOM 1081 O O . SER A 1 137 ? 5.465 -11.022 -12.403 1.00 95.88 137 SER A O 1
ATOM 1083 N N . GLY A 1 138 ? 4.898 -13.146 -12.836 1.00 93.19 138 GLY A N 1
ATOM 1084 C CA . GLY A 1 138 ? 5.460 -13.190 -14.194 1.00 93.19 138 GLY A CA 1
ATOM 1085 C C . GLY A 1 138 ? 4.445 -12.881 -15.303 1.00 93.19 138 GLY A C 1
ATOM 1086 O O . GLY A 1 138 ? 4.751 -13.051 -16.482 1.00 93.19 138 GLY A O 1
ATOM 1087 N N . LEU A 1 139 ? 3.213 -12.499 -14.948 1.00 91.75 139 LEU A N 1
ATOM 1088 C CA . LEU A 1 139 ? 2.173 -12.145 -15.919 1.00 91.75 139 LEU A CA 1
ATOM 1089 C C . LEU A 1 139 ? 2.397 -10.734 -16.484 1.00 91.75 139 LEU A C 1
ATOM 1091 O O . LEU A 1 139 ? 3.254 -9.989 -16.027 1.00 91.75 139 LEU A O 1
ATOM 1095 N N . PHE A 1 140 ? 1.588 -10.334 -17.467 1.00 88.38 140 PHE A N 1
ATOM 1096 C CA . PHE A 1 140 ? 1.757 -9.057 -18.176 1.00 88.38 140 PHE A CA 1
ATOM 1097 C C . PHE A 1 140 ? 1.644 -7.793 -17.295 1.00 88.38 140 PHE A C 1
ATOM 1099 O O . PHE A 1 140 ? 2.125 -6.747 -17.707 1.00 88.38 140 PHE A O 1
ATOM 1106 N N . LEU A 1 141 ? 1.034 -7.873 -16.104 1.00 92.75 141 LEU A N 1
ATOM 1107 C CA . LEU A 1 141 ? 1.020 -6.790 -15.101 1.00 92.75 141 LEU A CA 1
ATOM 1108 C C . LEU A 1 141 ? 1.976 -7.045 -13.931 1.00 92.75 141 LEU A C 1
ATOM 1110 O O . LEU A 1 141 ? 1.887 -6.369 -12.915 1.00 92.75 141 LEU A O 1
ATOM 1114 N N . GLY A 1 142 ? 2.836 -8.051 -14.016 1.00 96.44 142 GLY A N 1
ATOM 1115 C CA . GLY A 1 142 ? 3.771 -8.393 -12.958 1.00 96.44 142 GLY A CA 1
ATOM 1116 C C . GLY A 1 142 ? 5.088 -7.623 -13.053 1.00 96.44 142 GLY A C 1
ATOM 1117 O O . GLY A 1 142 ? 5.510 -7.255 -14.152 1.00 96.44 142 GLY A O 1
ATOM 1118 N N . CYS A 1 143 ? 5.726 -7.390 -11.905 1.00 95.94 143 CYS A N 1
ATOM 1119 C CA . CYS A 1 143 ? 7.050 -6.764 -11.803 1.00 95.94 143 CYS A CA 1
ATOM 1120 C C . CYS A 1 143 ? 8.210 -7.781 -11.904 1.00 95.94 143 CYS A C 1
ATOM 1122 O O . CYS A 1 143 ? 9.369 -7.420 -11.716 1.00 95.94 143 CYS A O 1
ATOM 1124 N N . GLY A 1 144 ? 7.905 -9.054 -12.183 1.00 94.81 144 GLY A N 1
ATOM 1125 C CA . GLY A 1 144 ? 8.863 -10.159 -12.174 1.00 94.81 144 GLY A CA 1
ATOM 1126 C C . GLY A 1 144 ? 8.370 -11.321 -11.313 1.00 94.81 144 GLY A C 1
ATOM 1127 O O . GLY A 1 144 ? 7.714 -11.125 -10.295 1.00 94.81 144 GLY A O 1
ATOM 1128 N N . ALA A 1 145 ? 8.657 -12.557 -11.728 1.00 93.94 145 ALA A N 1
ATOM 1129 C CA . ALA A 1 145 ? 8.245 -13.746 -10.973 1.00 93.94 145 ALA A CA 1
ATOM 1130 C C . ALA A 1 145 ? 9.175 -14.045 -9.783 1.00 93.94 145 ALA A C 1
ATOM 1132 O O . ALA A 1 145 ? 8.739 -14.674 -8.828 1.00 93.94 145 ALA A O 1
ATOM 1133 N N . ASP A 1 146 ? 10.423 -13.575 -9.846 1.00 93.75 146 ASP A N 1
ATOM 1134 C CA . ASP A 1 146 ? 11.487 -13.908 -8.893 1.00 93.75 146 ASP A CA 1
ATOM 1135 C C . ASP A 1 146 ? 11.708 -12.816 -7.826 1.00 93.75 146 ASP A C 1
ATOM 1137 O O . ASP A 1 146 ? 12.729 -12.819 -7.138 1.00 93.75 146 ASP A O 1
ATOM 1141 N N . ASN A 1 147 ? 10.785 -11.852 -7.692 1.00 94.06 147 ASN A N 1
ATOM 1142 C CA . ASN A 1 147 ? 10.869 -10.866 -6.613 1.00 94.06 147 ASN A CA 1
ATOM 1143 C C . ASN A 1 147 ? 10.696 -11.571 -5.251 1.00 94.06 147 ASN A C 1
ATOM 1145 O O . ASN A 1 147 ? 9.894 -12.497 -5.151 1.00 94.06 147 ASN A O 1
ATOM 1149 N N . PRO A 1 148 ? 11.362 -11.107 -4.178 1.00 95.00 148 PRO A N 1
ATOM 1150 C CA . PRO A 1 148 ? 11.223 -11.688 -2.837 1.00 95.00 148 PRO A CA 1
ATOM 1151 C C . PRO A 1 148 ? 9.818 -11.523 -2.236 1.00 95.00 148 PRO A C 1
ATOM 1153 O O . PRO A 1 148 ? 9.488 -12.170 -1.245 1.00 95.00 148 PRO A O 1
ATOM 1156 N N . VAL A 1 149 ? 8.994 -10.652 -2.821 1.00 95.75 149 VAL A N 1
ATOM 1157 C CA . VAL A 1 149 ? 7.626 -10.373 -2.396 1.00 95.75 149 VAL A CA 1
ATOM 1158 C C . VAL A 1 149 ? 6.651 -10.868 -3.458 1.00 95.75 149 VAL A C 1
ATOM 1160 O O . VAL A 1 149 ? 6.683 -10.399 -4.595 1.00 95.75 149 VAL A O 1
ATOM 1163 N N . HIS A 1 150 ? 5.714 -11.727 -3.054 1.00 97.31 150 HIS A N 1
ATOM 1164 C CA . HIS A 1 150 ? 4.577 -12.154 -3.870 1.00 97.31 150 HIS A CA 1
ATOM 1165 C C . HIS A 1 150 ? 3.292 -11.493 -3.365 1.00 97.31 150 HIS A C 1
ATOM 1167 O O . HIS A 1 150 ? 2.648 -11.991 -2.442 1.00 97.31 150 HIS A O 1
ATOM 1173 N N . TRP A 1 151 ? 2.891 -10.372 -3.979 1.00 97.31 151 TRP A N 1
ATOM 1174 C CA . TRP A 1 151 ? 1.804 -9.520 -3.464 1.00 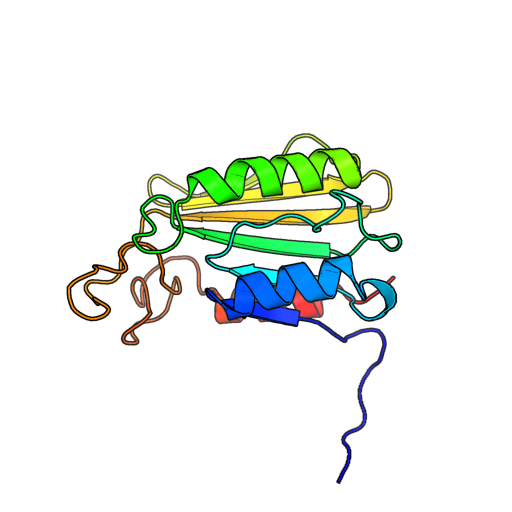97.31 151 TRP A CA 1
ATOM 1175 C C . TRP A 1 151 ? 0.504 -10.283 -3.169 1.00 97.31 151 TRP A C 1
ATOM 1177 O O . TRP A 1 151 ? -0.129 -10.070 -2.140 1.00 97.31 151 TRP A O 1
ATOM 1187 N N . GLY A 1 152 ? 0.109 -11.204 -4.053 1.00 96.19 152 GLY A N 1
ATOM 1188 C CA . GLY A 1 152 ? -1.111 -11.992 -3.865 1.00 96.19 152 GLY A CA 1
ATOM 1189 C C . GLY A 1 152 ? -1.080 -12.887 -2.622 1.00 96.19 152 GLY A C 1
ATOM 1190 O O . GLY A 1 152 ? -2.101 -13.022 -1.951 1.00 96.19 152 GLY A O 1
ATOM 1191 N N . GLU A 1 153 ? 0.074 -13.471 -2.299 1.00 97.69 153 GLU A N 1
ATOM 1192 C CA . GLU A 1 153 ? 0.248 -14.304 -1.103 1.00 97.69 153 GLU A CA 1
ATOM 1193 C C . GLU A 1 153 ? 0.254 -13.433 0.151 1.00 97.69 153 GLU A C 1
ATOM 1195 O O . GLU A 1 153 ? -0.520 -13.691 1.072 1.00 97.69 153 GLU A O 1
ATOM 1200 N N . VAL A 1 154 ? 1.012 -12.332 0.120 1.00 98.12 154 VAL A N 1
ATOM 1201 C CA . VAL A 1 154 ? 1.088 -11.349 1.208 1.00 98.12 154 VAL A CA 1
ATOM 1202 C C . VAL A 1 154 ? -0.299 -10.817 1.584 1.00 98.12 154 VAL A C 1
ATOM 1204 O O . VAL A 1 154 ? -0.659 -10.814 2.758 1.00 98.12 154 VAL A O 1
ATOM 1207 N N . VAL A 1 155 ? -1.123 -10.428 0.604 1.00 98.56 155 VAL A N 1
ATOM 1208 C CA . VAL A 1 155 ? -2.491 -9.940 0.860 1.00 98.56 155 VAL A CA 1
ATOM 1209 C C . VAL A 1 155 ? -3.364 -11.011 1.516 1.00 98.56 155 VAL A C 1
ATOM 1211 O O . VAL A 1 155 ? -4.113 -10.717 2.447 1.00 98.56 155 VAL A O 1
ATOM 1214 N N . VAL A 1 156 ? -3.287 -12.261 1.047 1.00 98.38 156 VAL A N 1
ATOM 1215 C CA . VAL A 1 156 ? -4.080 -13.360 1.617 1.00 98.38 156 VAL A CA 1
ATOM 1216 C C . VAL A 1 156 ? -3.635 -13.679 3.043 1.00 98.38 156 VAL A C 1
ATOM 1218 O O . VAL A 1 156 ? -4.481 -13.956 3.896 1.00 98.38 156 VAL A O 1
ATOM 1221 N N . GLU A 1 157 ? -2.333 -13.650 3.315 1.00 98.44 157 GLU A N 1
ATOM 1222 C CA . GLU A 1 157 ? -1.786 -13.851 4.656 1.00 98.44 157 GLU A CA 1
ATOM 1223 C C . GLU A 1 157 ? -2.202 -12.730 5.605 1.00 98.44 157 GLU A C 1
ATOM 1225 O O . GLU A 1 157 ? -2.733 -13.029 6.676 1.00 98.44 157 GLU A O 1
ATOM 1230 N N . PHE A 1 158 ? -2.088 -11.473 5.168 1.00 98.62 158 PHE A N 1
ATOM 1231 C CA . PHE A 1 158 ? -2.555 -10.308 5.916 1.00 98.62 158 PHE A CA 1
ATOM 1232 C C . PHE A 1 158 ? -4.046 -10.444 6.268 1.00 98.62 158 PHE A C 1
ATOM 1234 O O . PHE A 1 158 ? -4.441 -10.405 7.429 1.00 98.62 158 PHE A O 1
ATOM 1241 N N . PHE A 1 159 ? -4.910 -10.750 5.301 1.00 98.62 159 PHE A N 1
ATOM 1242 C CA . PHE A 1 159 ? -6.339 -10.934 5.585 1.00 98.62 159 PHE A CA 1
ATOM 1243 C C . PHE A 1 159 ? -6.620 -12.058 6.591 1.00 98.62 159 PHE A C 1
ATOM 1245 O O . PHE A 1 159 ? -7.503 -11.940 7.440 1.00 98.62 159 PHE A O 1
ATOM 1252 N N . ARG A 1 160 ? -5.854 -13.153 6.556 1.00 98.19 160 ARG A N 1
ATOM 1253 C CA . ARG A 1 160 ? -6.033 -14.256 7.512 1.00 98.19 160 ARG A CA 1
ATOM 1254 C C . ARG A 1 160 ? -5.685 -13.860 8.946 1.00 98.19 160 ARG A C 1
ATOM 1256 O O . ARG A 1 160 ? -6.367 -14.356 9.853 1.00 98.19 160 ARG A O 1
ATOM 1263 N N . SER A 1 161 ? -4.661 -13.025 9.137 1.00 97.81 161 SER A N 1
ATOM 1264 C CA . SER A 1 161 ? -4.195 -12.566 10.452 1.00 97.81 161 SER A CA 1
ATOM 1265 C C . SER A 1 161 ? -4.944 -11.351 10.993 1.00 97.81 161 SER A C 1
ATOM 1267 O O . SER A 1 161 ? -4.879 -11.122 12.196 1.00 97.81 161 SER A O 1
ATOM 1269 N N . HIS A 1 162 ? -5.684 -10.633 10.145 1.00 97.94 162 HIS A N 1
ATOM 1270 C CA . HIS A 1 162 ? -6.363 -9.383 10.494 1.00 97.94 162 HIS A CA 1
ATOM 1271 C C . HIS A 1 162 ? -7.896 -9.472 10.314 1.00 97.94 162 HIS A C 1
ATOM 1273 O O . HIS A 1 162 ? -8.448 -8.794 9.437 1.00 97.94 162 HIS A O 1
ATOM 1279 N N . PRO A 1 163 ? -8.606 -10.348 11.068 1.00 96.88 163 PRO A N 1
ATOM 1280 C CA . PRO A 1 163 ? -10.065 -10.302 11.151 1.00 96.88 163 PRO A CA 1
ATOM 1281 C C . PRO A 1 163 ? -10.518 -9.038 11.896 1.00 96.88 163 PRO A C 1
ATOM 1283 O O . PRO A 1 163 ? -9.755 -8.446 12.655 1.00 96.88 163 PRO A O 1
ATOM 1286 N N . ARG A 1 164 ? -11.781 -8.651 11.715 1.00 94.06 164 ARG A N 1
ATOM 1287 C CA . ARG A 1 164 ? -12.382 -7.521 12.432 1.00 94.06 164 ARG A CA 1
ATOM 1288 C C . ARG A 1 164 ? -12.411 -7.821 13.935 1.00 94.06 164 ARG A C 1
ATOM 1290 O O . ARG A 1 164 ? -12.883 -8.896 14.313 1.00 94.06 164 ARG A O 1
ATOM 1297 N N . GLN A 1 165 ? -11.894 -6.894 14.746 1.00 81.31 165 GLN A N 1
ATOM 1298 C CA . GLN A 1 165 ? -11.853 -7.008 16.212 1.00 81.31 165 GLN A CA 1
ATOM 1299 C C . GLN A 1 165 ? -13.201 -6.702 16.873 1.00 81.31 165 GLN A C 1
ATOM 1301 O O . GLN A 1 165 ? -13.998 -5.932 16.288 1.00 81.31 165 GLN A O 1
#

pLDDT: mean 95.09, std 4.94, range [62.78, 98.81]

Solvent-accessible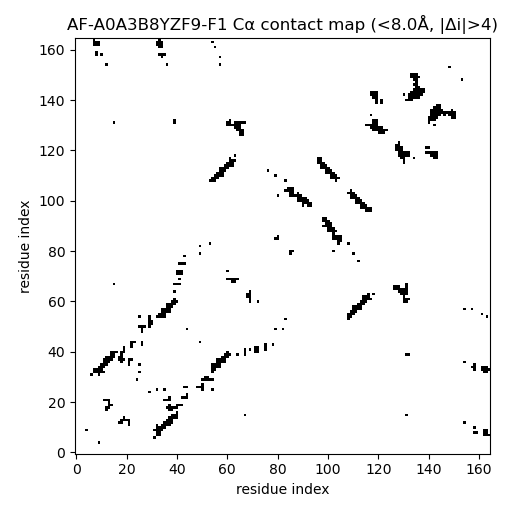 surface area (backbone atoms only — not comparable to full-atom values): 8682 Å² total; per-residue (Å²): 141,83,82,93,73,61,71,47,64,34,64,44,65,23,56,38,76,39,6,48,47,32,45,52,44,41,53,75,49,27,87,55,36,10,22,38,35,31,22,44,50,52,66,72,40,96,84,68,59,69,44,94,42,86,54,30,35,41,39,38,39,18,62,58,18,51,81,52,57,37,78,41,40,54,64,35,52,52,46,53,36,63,70,55,57,36,52,82,67,44,78,76,49,70,65,98,53,32,43,30,33,38,30,44,18,93,88,68,47,41,39,34,44,34,38,30,60,50,46,23,95,40,53,66,82,91,44,53,25,27,12,55,40,38,45,31,26,74,52,83,58,14,28,33,54,83,47,98,48,40,51,75,60,54,53,53,52,49,47,72,76,32,47,42,130